Protein AF-X1JJL5-F1 (afdb_monomer_lite)

Organism: NCBI:txid412755

Radius of gyration: 17.72 Å; chains: 1; bounding box: 36×34×47 Å

Sequence (113 aa):
DYTTLDKRYFYCQQEVELNRRLCPDAYLGVVTITESRGNILIDGQGKVVEYAVKMRRLPQEAMMNVLLTNNQVSVEMITGVAQKLVEFHQKAETSADNSWFWLLQLNVPVGSA

Structure (mmCIF, N/CA/C/O backbone):
data_AF-X1JJL5-F1
#
_entry.id   AF-X1JJL5-F1
#
loop_
_atom_site.group_PDB
_atom_site.id
_atom_site.type_symbol
_atom_site.label_atom_id
_atom_site.label_alt_id
_atom_site.label_comp_id
_atom_site.label_asym_id
_atom_site.label_entity_id
_atom_site.label_seq_id
_atom_site.pdbx_PDB_ins_code
_atom_site.Cartn_x
_atom_site.Cartn_y
_atom_site.Cartn_z
_atom_site.occupancy
_atom_site.B_iso_or_equiv
_atom_site.auth_seq_id
_atom_site.auth_comp_id
_atom_site.auth_asym_id
_atom_site.auth_atom_id
_atom_site.pdbx_PDB_model_num
ATOM 1 N N . ASP A 1 1 ? 14.115 -2.924 1.548 1.00 62.84 1 ASP A N 1
ATOM 2 C CA . ASP A 1 1 ? 15.189 -2.509 0.619 1.00 62.84 1 ASP A CA 1
ATOM 3 C C . ASP A 1 1 ? 14.578 -2.348 -0.774 1.00 62.84 1 ASP A C 1
ATOM 5 O O . ASP A 1 1 ? 14.138 -3.336 -1.332 1.00 62.84 1 ASP A O 1
ATOM 9 N N . TYR A 1 2 ? 14.504 -1.127 -1.314 1.00 76.50 2 TYR A N 1
ATOM 10 C CA . TYR A 1 2 ? 13.811 -0.797 -2.581 1.00 76.50 2 TYR A CA 1
ATOM 11 C C . TYR A 1 2 ? 14.780 -0.527 -3.750 1.00 76.50 2 TYR A C 1
ATOM 13 O O . TYR A 1 2 ? 14.446 0.146 -4.728 1.00 76.50 2 TYR A O 1
ATOM 21 N N . THR A 1 3 ? 16.012 -1.022 -3.634 1.00 84.50 3 THR A N 1
ATOM 22 C CA . THR A 1 3 ? 17.134 -0.655 -4.513 1.00 84.50 3 THR A CA 1
ATOM 23 C C . THR A 1 3 ? 16.993 -1.117 -5.960 1.00 84.50 3 THR A C 1
ATOM 25 O O . THR A 1 3 ? 17.517 -0.455 -6.853 1.00 84.50 3 THR A O 1
ATOM 28 N N . THR A 1 4 ? 16.271 -2.207 -6.227 1.00 92.69 4 THR A N 1
ATOM 29 C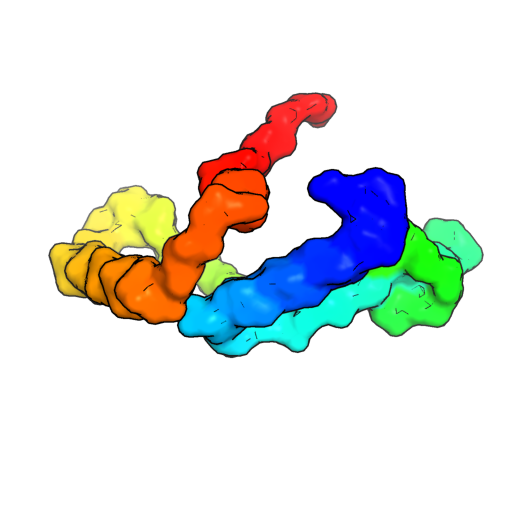 CA . THR A 1 4 ? 16.068 -2.721 -7.590 1.00 92.69 4 THR A CA 1
ATOM 30 C C . THR A 1 4 ? 14.610 -2.637 -8.011 1.00 92.69 4 THR A C 1
ATOM 32 O O . THR A 1 4 ? 13.705 -2.726 -7.184 1.00 92.69 4 THR A O 1
ATOM 35 N N . LEU A 1 5 ? 14.392 -2.500 -9.318 1.00 92.56 5 LEU A N 1
ATOM 36 C CA . LEU A 1 5 ? 13.059 -2.448 -9.914 1.00 92.56 5 LEU A CA 1
ATOM 37 C C . LEU A 1 5 ? 12.232 -3.704 -9.563 1.00 92.56 5 LEU A C 1
ATOM 39 O O . LEU A 1 5 ? 11.073 -3.583 -9.175 1.00 92.56 5 LEU A O 1
ATOM 43 N N . ASP A 1 6 ? 12.855 -4.886 -9.574 1.00 93.88 6 ASP A N 1
ATOM 44 C CA . ASP A 1 6 ? 12.206 -6.147 -9.184 1.00 93.88 6 ASP A CA 1
ATOM 45 C C . ASP A 1 6 ? 11.833 -6.187 -7.695 1.00 93.88 6 ASP A C 1
ATOM 47 O O . ASP A 1 6 ? 10.755 -6.659 -7.335 1.00 93.88 6 ASP A O 1
ATOM 51 N N . LYS A 1 7 ? 12.687 -5.652 -6.808 1.00 90.81 7 LYS A N 1
ATOM 52 C CA . LYS A 1 7 ? 12.350 -5.540 -5.381 1.00 90.81 7 LYS A CA 1
ATOM 53 C C . LYS A 1 7 ? 11.181 -4.587 -5.177 1.00 90.81 7 LYS A C 1
ATOM 55 O O . LYS A 1 7 ? 10.294 -4.889 -4.388 1.00 90.81 7 LYS A O 1
ATOM 60 N N . ARG A 1 8 ? 11.142 -3.457 -5.889 1.00 93.50 8 ARG A N 1
ATOM 61 C CA . ARG A 1 8 ? 10.012 -2.519 -5.802 1.00 93.50 8 ARG A CA 1
ATOM 62 C C . ARG A 1 8 ? 8.713 -3.151 -6.284 1.00 93.50 8 ARG A C 1
ATOM 64 O O . ARG A 1 8 ? 7.713 -3.027 -5.586 1.00 93.50 8 ARG A O 1
ATOM 71 N N . TYR A 1 9 ? 8.749 -3.914 -7.379 1.00 94.44 9 TYR A N 1
ATOM 72 C CA . TYR A 1 9 ? 7.603 -4.716 -7.811 1.00 94.44 9 TYR A CA 1
ATOM 73 C C . TYR A 1 9 ? 7.115 -5.656 -6.708 1.00 94.44 9 TYR A C 1
ATOM 75 O O . TYR A 1 9 ? 5.939 -5.617 -6.344 1.00 94.44 9 TYR A O 1
ATOM 83 N N . PHE A 1 10 ? 8.033 -6.442 -6.137 1.00 92.31 10 PHE A N 1
ATOM 84 C CA . PHE A 1 10 ? 7.731 -7.361 -5.046 1.00 92.31 10 PHE A CA 1
ATOM 85 C C . PHE A 1 10 ? 7.066 -6.635 -3.871 1.00 92.31 10 PHE A C 1
ATOM 87 O O . PHE A 1 10 ? 5.993 -7.036 -3.430 1.00 92.31 10 PHE A O 1
ATOM 94 N N . TYR A 1 11 ? 7.632 -5.524 -3.395 1.00 90.56 11 TYR A N 1
ATOM 95 C CA . TYR A 1 11 ? 7.039 -4.785 -2.278 1.00 90.56 11 TYR A CA 1
ATOM 96 C C . TYR A 1 11 ? 5.683 -4.151 -2.621 1.00 90.56 11 TYR A C 1
ATOM 98 O O . TYR A 1 11 ? 4.802 -4.162 -1.765 1.00 90.56 11 TYR A O 1
ATOM 106 N N . CYS A 1 12 ? 5.458 -3.681 -3.854 1.00 92.31 12 CYS A N 1
ATOM 107 C CA . CYS A 1 12 ? 4.130 -3.234 -4.285 1.00 92.31 12 CYS A CA 1
ATOM 108 C C . CYS A 1 12 ? 3.100 -4.375 -4.246 1.00 92.31 12 CYS A C 1
ATOM 110 O O . CYS A 1 12 ? 1.952 -4.158 -3.857 1.00 92.31 12 CYS A O 1
ATOM 112 N N . GLN A 1 13 ? 3.488 -5.597 -4.628 1.00 94.81 13 GLN A N 1
ATOM 113 C CA . GLN A 1 13 ? 2.603 -6.762 -4.529 1.00 94.81 13 GLN A CA 1
ATOM 114 C C . GLN A 1 13 ? 2.286 -7.096 -3.070 1.00 94.81 13 GLN A C 1
ATOM 116 O O . GLN A 1 13 ? 1.117 -7.283 -2.731 1.00 94.81 13 GLN A O 1
ATOM 121 N N . GLN A 1 14 ? 3.306 -7.097 -2.208 1.00 92.75 14 GLN A N 1
ATOM 122 C CA . GLN A 1 14 ? 3.138 -7.336 -0.776 1.00 92.75 14 GLN A CA 1
ATOM 123 C C . GLN A 1 14 ? 2.218 -6.291 -0.137 1.00 92.75 14 GLN A C 1
ATOM 125 O O . GLN A 1 14 ? 1.353 -6.642 0.660 1.00 92.75 14 GLN A O 1
ATOM 130 N N . GLU A 1 15 ? 2.350 -5.019 -0.517 1.00 91.56 15 GLU A N 1
ATOM 131 C CA . GLU A 1 15 ? 1.467 -3.953 -0.045 1.00 91.56 15 GLU A CA 1
ATOM 132 C C . GLU A 1 15 ? 0.006 -4.208 -0.439 1.00 91.56 15 GLU A C 1
ATOM 134 O O . GLU A 1 15 ? -0.884 -4.137 0.411 1.00 91.56 15 GLU A O 1
ATOM 139 N N . VAL A 1 16 ? -0.256 -4.548 -1.706 1.00 91.44 16 VAL A N 1
ATOM 140 C CA . VAL A 1 16 ? -1.612 -4.870 -2.176 1.00 91.44 16 VAL A CA 1
ATOM 141 C C . VAL A 1 16 ? -2.187 -6.056 -1.408 1.00 91.44 16 VAL A C 1
ATOM 143 O O . VAL A 1 16 ? -3.339 -6.004 -0.978 1.00 91.44 16 VAL A O 1
ATOM 146 N N . GLU A 1 17 ? -1.410 -7.123 -1.234 1.00 91.00 17 GLU A N 1
ATOM 147 C CA . GLU A 1 17 ? -1.867 -8.325 -0.542 1.00 91.00 17 GLU A CA 1
ATOM 148 C C . GLU A 1 17 ? -2.193 -8.045 0.929 1.00 91.00 17 GLU A C 1
ATOM 150 O O . GLU A 1 17 ? -3.251 -8.443 1.422 1.00 91.00 17 GLU A O 1
ATOM 155 N N . LEU A 1 18 ? -1.310 -7.326 1.624 1.00 87.31 18 LEU A N 1
ATOM 156 C CA . LEU A 1 18 ? -1.491 -6.979 3.028 1.00 87.31 18 LEU A CA 1
ATOM 157 C C . LEU A 1 18 ? -2.686 -6.050 3.221 1.00 87.31 18 LEU A C 1
ATOM 159 O O . LEU A 1 18 ? -3.560 -6.325 4.045 1.00 87.31 18 LEU A O 1
ATOM 163 N N . ASN A 1 19 ? -2.764 -4.977 2.439 1.00 88.81 19 ASN A N 1
ATOM 164 C CA . ASN A 1 19 ? -3.769 -3.946 2.658 1.00 88.81 19 ASN A CA 1
ATOM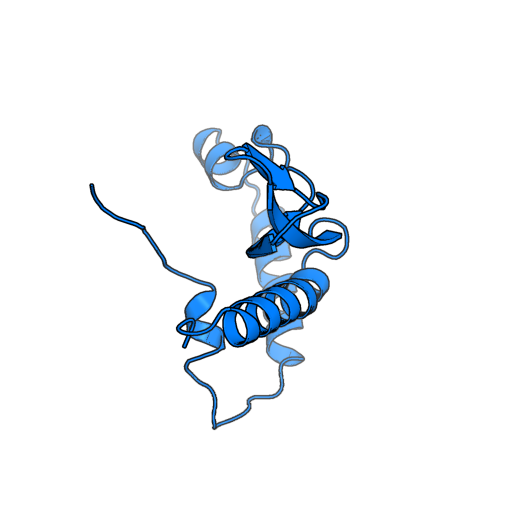 165 C C . ASN A 1 19 ? -5.171 -4.383 2.207 1.00 88.81 19 ASN A C 1
ATOM 167 O O . ASN A 1 19 ? -6.161 -3.927 2.781 1.00 88.81 19 ASN A O 1
ATOM 171 N N . ARG A 1 20 ? -5.293 -5.336 1.268 1.00 91.44 20 ARG A N 1
ATOM 172 C CA . ARG A 1 20 ? -6.585 -5.960 0.916 1.00 91.44 20 ARG A CA 1
ATOM 173 C C . ARG A 1 20 ? -7.253 -6.689 2.077 1.00 91.44 20 ARG A C 1
ATOM 175 O O . ARG A 1 20 ? -8.471 -6.830 2.069 1.00 91.44 20 ARG A O 1
ATOM 182 N N . ARG A 1 21 ? -6.490 -7.129 3.081 1.00 87.69 21 ARG A N 1
ATOM 183 C CA . ARG A 1 21 ? -7.040 -7.794 4.276 1.00 87.69 21 ARG A CA 1
ATOM 184 C C . ARG A 1 21 ? -7.905 -6.842 5.108 1.00 87.69 21 ARG A C 1
ATOM 186 O O . ARG A 1 21 ? -8.854 -7.290 5.743 1.00 87.69 21 ARG A O 1
ATOM 193 N N . LEU A 1 22 ? -7.582 -5.545 5.089 1.00 86.25 22 LEU A N 1
ATOM 194 C CA . LEU A 1 22 ? -8.324 -4.488 5.784 1.00 86.25 22 LEU A CA 1
ATOM 195 C C . LEU A 1 22 ? -9.278 -3.734 4.847 1.00 86.25 22 LEU A C 1
ATOM 197 O O . LEU A 1 22 ? -10.383 -3.381 5.249 1.00 86.25 22 LEU A O 1
ATOM 201 N N . CYS A 1 23 ? -8.861 -3.511 3.598 1.00 88.00 23 CYS A N 1
ATOM 202 C CA . CYS A 1 23 ? -9.558 -2.679 2.617 1.00 88.00 23 CYS A CA 1
ATOM 203 C C . CYS A 1 23 ? -9.617 -3.379 1.241 1.00 88.00 23 CYS A C 1
ATOM 205 O O . CYS A 1 23 ? -8.949 -2.934 0.298 1.00 88.00 23 CYS A O 1
ATOM 207 N N . PRO A 1 24 ? -10.395 -4.469 1.092 1.00 88.12 24 PRO A N 1
ATOM 208 C CA . PRO A 1 24 ? -10.373 -5.321 -0.104 1.00 88.12 24 PRO A CA 1
ATOM 209 C C . PRO A 1 24 ? -10.726 -4.572 -1.396 1.00 88.12 24 PRO A C 1
ATOM 211 O O . PRO A 1 24 ? -10.112 -4.814 -2.433 1.00 88.12 24 PRO A O 1
ATOM 214 N N . ASP A 1 25 ? -11.644 -3.606 -1.322 1.00 90.88 25 ASP A N 1
ATOM 215 C CA . ASP A 1 25 ? -12.142 -2.865 -2.490 1.00 90.88 25 ASP A CA 1
ATOM 216 C C . ASP A 1 25 ? -11.333 -1.604 -2.829 1.00 90.88 25 ASP A C 1
ATOM 218 O O . ASP A 1 25 ? -11.556 -0.972 -3.872 1.00 90.88 25 ASP A O 1
ATOM 222 N N . ALA A 1 26 ? -10.415 -1.210 -1.938 1.00 91.25 26 ALA A N 1
ATOM 223 C CA . ALA A 1 26 ? -9.585 -0.026 -2.119 1.00 91.25 26 ALA A CA 1
ATOM 224 C C . ALA A 1 26 ? -8.326 -0.342 -2.929 1.00 91.25 26 ALA A C 1
ATOM 226 O O . ALA A 1 26 ? -7.960 0.448 -3.790 1.00 91.25 26 ALA A O 1
ATOM 227 N N . TYR A 1 27 ? -7.687 -1.492 -2.713 1.00 91.56 27 TYR A N 1
ATOM 228 C CA . TYR A 1 27 ? -6.431 -1.858 -3.376 1.00 91.56 27 TYR A CA 1
ATOM 229 C C . TYR A 1 27 ? -6.701 -2.725 -4.614 1.00 91.56 27 TYR A C 1
ATOM 231 O O . TYR A 1 27 ? -7.077 -3.894 -4.523 1.00 91.56 27 TYR A O 1
ATOM 239 N N . LEU A 1 28 ? -6.504 -2.159 -5.806 1.00 93.62 28 LEU A N 1
ATOM 240 C CA . LEU A 1 28 ? -6.896 -2.763 -7.085 1.00 93.62 28 LEU A CA 1
ATOM 241 C C . LEU A 1 28 ? -5.783 -3.601 -7.727 1.00 93.62 28 LEU A C 1
ATOM 243 O O . LEU A 1 28 ? -6.087 -4.513 -8.493 1.00 93.62 28 LEU A O 1
ATOM 247 N N . GLY A 1 29 ? -4.518 -3.355 -7.388 1.00 94.12 29 GLY A N 1
ATOM 248 C CA . GLY A 1 29 ? -3.389 -4.139 -7.891 1.00 94.12 29 GLY A CA 1
ATOM 249 C C . GLY A 1 29 ? -2.113 -3.322 -8.018 1.00 94.12 29 GLY A C 1
ATOM 250 O O . GLY A 1 29 ? -2.020 -2.222 -7.482 1.00 94.12 29 GLY A O 1
ATOM 251 N N . VAL A 1 30 ? -1.148 -3.864 -8.755 1.00 95.75 30 VAL A N 1
ATOM 252 C CA . VAL A 1 30 ? 0.082 -3.167 -9.144 1.00 95.75 30 VAL A CA 1
ATOM 253 C C . VAL A 1 30 ? 0.002 -2.845 -10.632 1.00 95.75 30 VAL A C 1
ATOM 255 O O . VAL A 1 30 ? -0.446 -3.684 -11.413 1.00 95.75 30 VAL A O 1
ATOM 258 N N . VAL A 1 31 ? 0.420 -1.641 -11.006 1.00 95.94 31 VAL A N 1
ATOM 259 C CA . VAL A 1 31 ? 0.491 -1.154 -12.389 1.00 95.94 31 VAL A CA 1
ATOM 260 C C . VAL A 1 31 ? 1.923 -0.827 -12.764 1.00 95.94 31 VAL A C 1
ATOM 262 O O . VAL A 1 31 ? 2.754 -0.538 -11.896 1.00 95.94 31 VAL A O 1
ATOM 26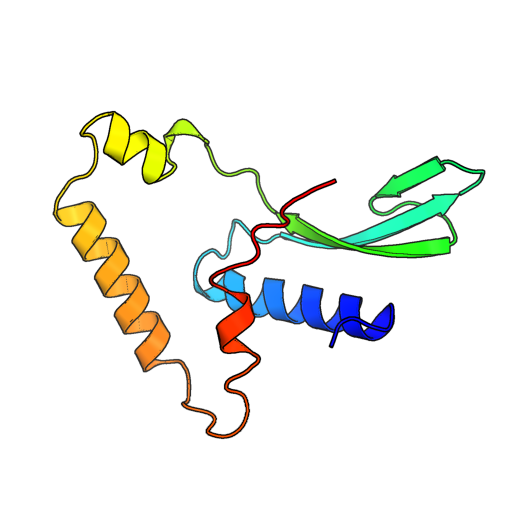5 N N . THR A 1 32 ? 2.212 -0.860 -14.059 1.00 96.81 32 THR A N 1
ATOM 266 C CA . THR A 1 32 ? 3.519 -0.445 -14.568 1.00 96.81 32 THR A CA 1
ATOM 267 C C . THR A 1 32 ? 3.525 1.047 -14.858 1.00 96.81 32 THR A C 1
ATOM 269 O O . THR A 1 32 ? 2.550 1.621 -15.340 1.00 96.81 32 THR A O 1
ATOM 272 N N . ILE A 1 33 ? 4.656 1.682 -14.589 1.00 95.56 33 ILE A N 1
ATOM 273 C CA . ILE A 1 33 ? 4.995 2.997 -15.114 1.00 95.56 33 ILE A CA 1
ATOM 274 C C . ILE A 1 33 ? 6.025 2.751 -16.208 1.00 95.56 33 ILE A C 1
ATOM 276 O O . ILE A 1 33 ? 7.108 2.211 -15.968 1.00 95.56 33 ILE A O 1
ATOM 280 N N . THR A 1 34 ? 5.662 3.115 -17.429 1.00 97.38 34 THR A N 1
ATOM 281 C CA . THR A 1 34 ? 6.461 2.876 -18.630 1.00 97.38 34 THR A CA 1
ATOM 282 C C . THR A 1 34 ? 6.912 4.183 -19.249 1.00 97.38 34 THR A C 1
ATOM 284 O O . THR A 1 34 ? 6.186 5.172 -19.227 1.00 97.38 34 THR A O 1
ATOM 287 N N . GLU A 1 35 ? 8.111 4.177 -19.817 1.00 97.25 35 GLU A N 1
ATOM 288 C CA . GLU A 1 35 ? 8.631 5.270 -20.624 1.00 97.25 35 GLU A CA 1
ATOM 289 C C . GLU A 1 35 ? 8.628 4.869 -22.102 1.00 97.25 35 GLU A C 1
ATOM 291 O O . GLU A 1 35 ? 9.134 3.807 -22.488 1.00 97.25 35 GLU A O 1
ATOM 296 N N . SER A 1 36 ? 8.059 5.732 -22.943 1.00 96.31 36 SER A N 1
ATOM 297 C CA . SER A 1 36 ? 8.020 5.548 -24.391 1.00 96.31 36 SER A CA 1
ATOM 298 C C . SER A 1 36 ? 8.099 6.886 -25.111 1.00 96.31 36 SER A C 1
ATOM 300 O O . SER A 1 36 ? 7.242 7.756 -24.947 1.00 96.31 36 SER A O 1
ATOM 302 N N . ARG A 1 37 ? 9.151 7.062 -25.923 1.00 94.06 37 ARG A N 1
ATOM 303 C CA . ARG A 1 37 ? 9.413 8.295 -26.692 1.00 94.06 37 ARG A CA 1
ATOM 304 C C . ARG A 1 37 ? 9.391 9.564 -25.819 1.00 94.06 37 ARG A C 1
ATOM 306 O O . ARG A 1 37 ? 8.839 10.579 -26.229 1.00 94.06 37 ARG A O 1
ATOM 313 N N . GLY A 1 38 ? 9.948 9.481 -24.609 1.00 93.19 38 GLY A N 1
ATOM 314 C CA . GLY A 1 38 ? 9.986 10.586 -23.642 1.00 93.19 38 GLY A CA 1
ATOM 315 C C . GLY A 1 38 ? 8.675 10.842 -22.889 1.00 93.19 38 GLY A C 1
ATOM 316 O O . GLY A 1 38 ? 8.610 11.783 -22.107 1.00 93.19 38 GLY A O 1
ATOM 317 N N . ASN A 1 39 ? 7.638 10.024 -23.099 1.00 95.31 39 ASN A N 1
ATOM 318 C CA . ASN A 1 39 ? 6.384 10.104 -22.350 1.00 95.31 39 ASN A CA 1
ATOM 319 C C . ASN A 1 39 ? 6.338 9.032 -21.262 1.00 95.31 39 ASN A C 1
ATOM 321 O O . ASN A 1 39 ? 6.722 7.887 -21.511 1.00 95.31 39 ASN A O 1
ATOM 325 N N . ILE A 1 40 ? 5.800 9.395 -20.096 1.00 95.56 40 ILE A N 1
ATOM 326 C CA . ILE A 1 40 ? 5.497 8.463 -19.009 1.00 95.56 40 ILE A CA 1
ATOM 327 C C . ILE A 1 40 ? 4.036 8.028 -19.109 1.00 95.56 40 ILE A C 1
ATOM 329 O O . ILE A 1 40 ? 3.133 8.861 -19.181 1.00 95.56 40 ILE A O 1
ATOM 333 N N . LEU A 1 41 ? 3.807 6.718 -19.117 1.00 94.44 41 LEU A N 1
ATOM 334 C CA . LEU A 1 41 ? 2.496 6.099 -19.293 1.00 94.44 41 LEU A CA 1
ATOM 335 C C . LEU A 1 41 ? 2.253 5.055 -18.202 1.00 94.44 41 LEU A C 1
ATOM 337 O O . LEU A 1 41 ? 3.143 4.264 -17.887 1.00 94.44 41 LEU A O 1
ATOM 341 N N . ILE A 1 42 ? 1.031 5.012 -17.675 1.00 94.75 42 ILE A N 1
ATOM 342 C CA . ILE A 1 42 ? 0.579 3.963 -16.750 1.00 94.75 42 ILE A CA 1
ATOM 343 C C . ILE A 1 42 ? 0.020 2.802 -17.569 1.00 94.75 42 ILE A C 1
ATOM 345 O O . ILE A 1 42 ? -0.801 3.035 -18.455 1.00 94.75 42 ILE A O 1
ATOM 349 N N . ASP A 1 43 ? 0.468 1.578 -17.284 1.00 94.56 43 ASP A N 1
ATOM 350 C CA . ASP A 1 43 ? 0.129 0.360 -18.039 1.00 94.56 43 ASP A CA 1
ATOM 351 C C . ASP A 1 43 ? 0.345 0.519 -19.559 1.00 94.56 43 ASP A C 1
ATOM 353 O O . ASP A 1 43 ? -0.366 -0.047 -20.393 1.00 94.56 43 ASP A O 1
ATOM 357 N N . GLY A 1 44 ? 1.323 1.350 -19.925 1.00 92.06 44 GLY A N 1
ATOM 358 C CA . GLY A 1 44 ? 1.635 1.694 -21.304 1.00 92.06 44 GLY A CA 1
ATOM 359 C C . GLY A 1 44 ? 2.545 0.680 -21.991 1.00 92.06 44 GLY A C 1
ATOM 360 O O . GLY A 1 44 ? 3.099 -0.235 -21.387 1.00 92.06 44 GLY A O 1
ATOM 361 N N . GLN A 1 45 ? 2.722 0.872 -23.295 1.00 92.06 45 GLN A N 1
ATOM 362 C CA . GLN A 1 45 ? 3.732 0.158 -24.072 1.00 92.06 45 GLN A CA 1
ATOM 363 C C . GLN A 1 45 ? 5.058 0.914 -23.975 1.00 92.06 45 GLN A C 1
ATOM 365 O O . GLN A 1 45 ? 5.098 2.113 -24.251 1.00 92.06 45 GLN A O 1
ATOM 370 N N . GLY A 1 46 ? 6.148 0.233 -23.630 1.00 94.25 46 GLY A N 1
ATOM 371 C CA . GLY A 1 46 ? 7.463 0.858 -23.499 1.00 94.25 46 GLY A CA 1
ATOM 372 C C . GLY A 1 46 ? 8.350 0.152 -22.484 1.00 94.25 46 GLY A C 1
ATOM 373 O O . GLY A 1 46 ? 8.049 -0.954 -22.033 1.00 94.25 46 GLY A O 1
ATOM 374 N N . LYS A 1 47 ? 9.456 0.799 -22.114 1.00 97.25 47 LYS A N 1
ATOM 375 C CA . LYS A 1 47 ? 10.341 0.286 -21.067 1.00 97.25 47 LYS A CA 1
ATOM 376 C C . LYS A 1 47 ? 9.679 0.518 -19.713 1.00 97.25 47 LYS A C 1
ATOM 378 O O . LYS A 1 47 ? 9.357 1.658 -19.393 1.00 97.25 47 LYS A O 1
ATOM 383 N N . VAL A 1 48 ? 9.513 -0.527 -18.905 1.00 97.44 48 VAL A N 1
ATOM 384 C CA . VAL A 1 48 ? 9.100 -0.361 -17.504 1.00 97.44 48 VAL A CA 1
ATOM 385 C C . VAL A 1 48 ? 10.216 0.356 -16.755 1.00 97.44 48 VAL A C 1
ATOM 387 O O . VAL A 1 48 ? 11.361 -0.101 -16.741 1.00 97.44 48 VAL A O 1
ATOM 390 N N . VAL A 1 49 ? 9.881 1.497 -16.167 1.00 96.81 49 VAL A N 1
ATOM 391 C CA . VAL A 1 49 ? 10.804 2.314 -15.374 1.00 96.81 49 VAL A CA 1
ATOM 392 C C . VAL A 1 49 ? 10.457 2.280 -13.890 1.00 96.81 49 VAL A C 1
ATOM 394 O O . VAL A 1 49 ? 11.349 2.475 -13.068 1.00 96.81 49 VAL A O 1
ATOM 397 N N . GLU A 1 50 ? 9.200 1.986 -13.543 1.00 95.38 50 GLU A N 1
ATOM 398 C CA . GLU A 1 50 ? 8.742 1.872 -12.157 1.00 95.38 50 GLU A CA 1
ATOM 399 C C . GLU A 1 50 ? 7.450 1.038 -12.041 1.00 95.38 50 GLU A C 1
ATOM 401 O O . GLU A 1 50 ? 6.786 0.758 -13.042 1.00 95.38 50 GLU A O 1
ATOM 406 N N . TYR A 1 51 ? 7.082 0.661 -10.816 1.00 94.00 51 TYR A N 1
ATOM 407 C CA . TYR A 1 51 ? 5.789 0.079 -10.462 1.00 94.00 51 TYR A CA 1
ATOM 408 C C . TYR A 1 51 ? 5.051 0.946 -9.442 1.00 94.00 51 TYR A C 1
ATOM 410 O O . TYR A 1 51 ? 5.663 1.605 -8.605 1.00 94.00 51 TYR A O 1
ATOM 418 N N . ALA A 1 52 ? 3.721 0.926 -9.484 1.00 93.56 52 ALA A N 1
ATOM 419 C CA . ALA A 1 52 ? 2.896 1.634 -8.512 1.00 93.56 52 ALA A CA 1
ATOM 420 C C . ALA A 1 52 ? 1.699 0.796 -8.069 1.00 93.56 52 ALA A C 1
ATOM 422 O O . ALA A 1 52 ? 1.176 -0.026 -8.820 1.00 93.56 52 ALA A O 1
ATOM 423 N N . VAL A 1 53 ? 1.227 1.040 -6.850 1.00 94.81 53 VAL A N 1
ATOM 424 C CA . VAL A 1 53 ? -0.023 0.465 -6.354 1.00 94.81 53 VAL A CA 1
ATOM 425 C C . VAL A 1 53 ? -1.200 1.257 -6.919 1.00 94.81 53 VAL A C 1
ATOM 427 O O . VAL A 1 53 ? -1.303 2.472 -6.761 1.00 94.81 53 VAL A O 1
ATOM 430 N N . LYS A 1 54 ? -2.120 0.556 -7.577 1.00 94.31 54 LYS A N 1
ATOM 431 C CA . LYS A 1 54 ? -3.383 1.109 -8.058 1.00 94.31 54 LYS A CA 1
ATOM 432 C C . LYS A 1 54 ? -4.435 0.956 -6.977 1.00 94.31 54 LYS A C 1
ATOM 434 O O . LYS A 1 54 ? -4.732 -0.159 -6.549 1.00 94.31 54 LYS A O 1
ATOM 439 N N . MET A 1 55 ? -5.054 2.067 -6.599 1.00 94.75 55 MET A N 1
ATOM 440 C CA . MET A 1 55 ? -6.112 2.086 -5.597 1.00 94.75 55 MET A CA 1
ATOM 441 C C . MET A 1 55 ? -7.325 2.904 -6.040 1.00 94.75 55 MET A C 1
ATOM 443 O O . MET A 1 55 ? -7.224 3.813 -6.865 1.00 94.75 55 MET A O 1
ATOM 447 N N . ARG A 1 56 ? -8.490 2.581 -5.477 1.00 92.00 56 ARG A N 1
ATOM 448 C CA . ARG A 1 56 ? -9.686 3.412 -5.566 1.00 92.00 56 ARG A CA 1
ATOM 449 C C . ARG A 1 56 ? -9.456 4.667 -4.733 1.00 92.00 56 ARG A C 1
ATOM 451 O O . ARG A 1 56 ? -9.035 4.586 -3.581 1.00 92.00 56 ARG A O 1
ATOM 458 N N . ARG A 1 57 ? -9.769 5.829 -5.307 1.00 90.00 57 ARG A N 1
ATOM 459 C CA . ARG A 1 57 ? -9.745 7.088 -4.562 1.00 90.00 57 ARG A CA 1
ATOM 460 C C . ARG A 1 57 ? -10.754 7.005 -3.417 1.00 90.00 57 ARG A C 1
ATOM 462 O O . ARG A 1 57 ? -11.938 6.783 -3.661 1.00 90.00 57 ARG A O 1
ATOM 469 N N . LEU A 1 58 ? -10.272 7.175 -2.190 1.00 87.75 58 LEU A N 1
ATOM 470 C CA . LEU A 1 58 ? -11.131 7.255 -1.016 1.00 87.75 58 LEU A CA 1
ATOM 471 C C . LEU A 1 58 ? -11.784 8.647 -0.956 1.00 87.75 58 LEU A C 1
ATOM 473 O O . LEU A 1 58 ? -11.125 9.634 -1.302 1.00 87.75 58 LEU A O 1
ATOM 477 N N . PRO A 1 59 ? -13.066 8.739 -0.562 1.00 90.50 59 PRO A N 1
ATOM 478 C CA . PRO A 1 59 ? -13.750 10.018 -0.431 1.00 90.50 59 PRO A CA 1
ATOM 479 C C . PRO A 1 59 ? -13.077 10.853 0.659 1.00 90.50 59 PRO A C 1
ATOM 481 O O . PRO A 1 59 ? -12.894 10.393 1.787 1.00 90.50 59 PRO A O 1
ATOM 484 N N . GLN A 1 60 ? -12.687 12.077 0.306 1.00 90.94 60 GLN A N 1
ATOM 485 C CA . GLN A 1 60 ? -11.913 12.951 1.185 1.00 90.94 60 GLN A CA 1
ATOM 486 C C . GLN A 1 60 ? -12.724 13.349 2.422 1.00 90.94 60 GLN A C 1
ATOM 488 O O . GLN A 1 60 ? -12.192 13.431 3.524 1.00 90.94 60 GLN A O 1
ATOM 493 N N . GLU A 1 61 ? -14.030 13.523 2.249 1.00 93.12 61 GLU A N 1
ATOM 494 C CA . GLU A 1 61 ? -14.985 13.902 3.286 1.00 93.12 61 GLU A CA 1
ATOM 495 C C . GLU A 1 61 ? -15.147 12.813 4.354 1.00 93.12 61 GLU A C 1
ATOM 497 O O . GLU A 1 61 ? -15.526 13.109 5.483 1.00 93.12 61 GLU A O 1
ATOM 502 N N . ALA A 1 62 ? -14.832 11.558 4.017 1.00 89.75 62 ALA A N 1
ATOM 503 C CA . ALA A 1 62 ? -14.885 10.431 4.944 1.00 89.75 62 ALA A CA 1
ATOM 504 C C . ALA A 1 62 ? -13.547 10.171 5.658 1.00 89.75 62 ALA A C 1
ATOM 506 O O . ALA A 1 62 ? -13.443 9.220 6.435 1.00 89.75 62 ALA A O 1
ATOM 507 N N . MET A 1 63 ? -12.503 10.964 5.394 1.00 91.94 63 MET A N 1
ATOM 508 C CA . MET A 1 63 ? -11.220 10.791 6.071 1.00 91.94 63 MET A CA 1
ATOM 509 C C . MET A 1 63 ? -11.325 11.187 7.548 1.00 91.94 63 MET A C 1
ATOM 511 O O . MET A 1 63 ? -11.892 12.223 7.892 1.00 91.94 63 MET A O 1
ATOM 515 N N . MET A 1 64 ? -10.713 10.393 8.431 1.00 91.50 64 MET A N 1
ATOM 516 C CA . MET A 1 64 ? -10.812 10.584 9.884 1.00 91.50 64 MET A CA 1
ATOM 517 C C . MET A 1 64 ? -10.353 11.977 10.340 1.00 91.50 64 MET A C 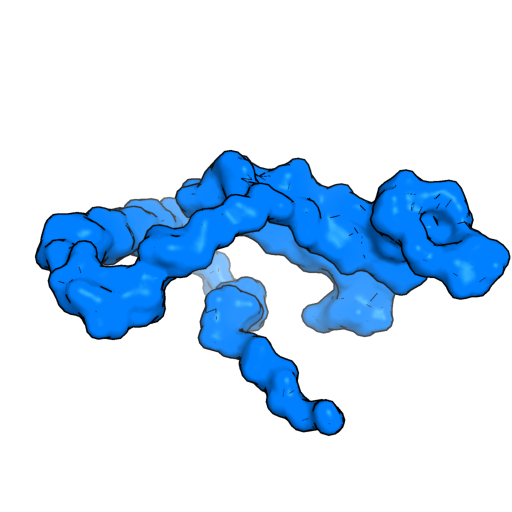1
ATOM 519 O O . MET A 1 64 ? -10.967 12.560 11.224 1.00 91.50 64 MET A O 1
ATOM 523 N N . ASN A 1 65 ? -9.320 12.560 9.724 1.00 93.00 65 ASN A N 1
ATOM 524 C CA . ASN A 1 65 ? -8.878 13.923 10.043 1.00 93.00 65 ASN A CA 1
ATOM 525 C C . ASN A 1 65 ? -9.943 14.985 9.707 1.00 93.00 65 ASN A C 1
ATOM 527 O O . ASN A 1 65 ? -10.100 15.951 10.456 1.00 93.00 65 ASN A O 1
ATOM 531 N N . VAL A 1 66 ? -10.688 14.801 8.612 1.00 94.19 66 VAL A N 1
ATOM 532 C CA . VAL A 1 66 ? -11.799 15.683 8.223 1.00 94.19 66 VAL A CA 1
ATOM 533 C C . VAL A 1 66 ? -12.958 15.526 9.203 1.00 94.19 66 VAL A C 1
ATOM 535 O O . VAL A 1 66 ? -13.436 16.519 9.747 1.00 94.19 66 VAL A O 1
ATOM 538 N N . LEU A 1 67 ? -13.344 14.284 9.510 1.00 95.94 67 LEU A N 1
ATOM 539 C CA . LEU A 1 67 ? -14.401 14.000 10.484 1.00 95.94 67 LEU A CA 1
ATOM 540 C C . LEU A 1 67 ? -14.065 14.557 11.875 1.00 95.94 67 LEU A C 1
ATOM 542 O O . LEU A 1 67 ? -14.934 15.137 12.521 1.00 95.94 67 LEU A O 1
ATOM 546 N N . LEU A 1 68 ? -12.812 14.425 12.329 1.00 94.88 68 LEU A N 1
ATOM 547 C CA . LEU A 1 68 ? -12.349 14.963 13.614 1.00 94.88 68 LEU A CA 1
ATOM 548 C C . LEU A 1 68 ? -12.465 16.486 13.655 1.00 94.88 68 LEU A C 1
ATOM 550 O O . LEU A 1 68 ? -13.009 17.033 14.610 1.00 94.88 68 LEU A O 1
ATOM 554 N N . THR A 1 69 ? -12.004 17.162 12.600 1.00 96.31 69 THR A N 1
ATOM 555 C CA . THR A 1 69 ? -12.069 18.630 12.495 1.00 96.31 69 THR A CA 1
ATOM 556 C C . THR A 1 69 ? -13.515 19.129 12.546 1.00 96.31 69 THR A C 1
ATOM 558 O O . THR A 1 69 ? -13.796 20.176 13.126 1.00 96.31 69 THR A O 1
ATOM 561 N N . ASN A 1 70 ? -14.446 18.346 12.000 1.00 96.19 70 ASN A N 1
ATOM 562 C CA . ASN A 1 70 ? -15.867 18.674 11.953 1.00 96.19 70 ASN A CA 1
ATOM 563 C C . ASN A 1 70 ? -16.669 18.171 13.169 1.00 96.19 70 ASN A C 1
ATOM 565 O O . ASN A 1 70 ? -17.889 18.320 13.178 1.00 96.19 70 ASN A O 1
ATOM 569 N N . ASN A 1 71 ? -16.031 17.578 14.187 1.00 95.88 71 ASN A N 1
ATOM 570 C CA . ASN A 1 71 ? -16.703 16.926 15.326 1.00 95.88 71 ASN A CA 1
ATOM 571 C C . ASN A 1 71 ? -17.721 15.838 14.910 1.00 95.88 71 ASN A C 1
ATOM 573 O O . ASN A 1 71 ? -18.752 15.652 15.551 1.00 95.88 71 ASN A O 1
ATOM 577 N N . GLN A 1 72 ? -17.437 15.117 13.824 1.00 97.31 72 GLN A N 1
ATOM 578 C CA . GLN A 1 72 ? -18.297 14.067 13.258 1.00 97.31 72 GLN A CA 1
ATOM 579 C C . GLN A 1 72 ? -17.854 12.646 13.635 1.00 97.31 72 GLN A C 1
ATOM 581 O O . GLN A 1 72 ? -18.427 11.672 13.151 1.00 97.31 72 GLN A O 1
ATOM 586 N N . VAL A 1 73 ? -16.832 12.509 14.482 1.00 96.19 73 VAL A N 1
ATOM 587 C CA . VAL A 1 73 ? -16.356 11.206 14.959 1.00 96.19 73 VAL A CA 1
ATOM 588 C C . VAL A 1 73 ? -17.136 10.790 16.194 1.00 96.19 73 VAL A C 1
ATOM 590 O O . VAL A 1 73 ? -17.093 11.469 17.218 1.00 96.19 73 VAL A O 1
ATOM 593 N N . SER A 1 74 ? -17.824 9.654 16.102 1.00 95.75 74 SER A N 1
ATOM 594 C CA . SER A 1 74 ? -18.538 9.065 17.231 1.00 95.75 74 SER A CA 1
ATOM 595 C C . SER A 1 74 ? -17.682 8.035 17.976 1.00 95.75 74 SER A C 1
ATOM 597 O O . SER A 1 74 ? -16.684 7.524 17.455 1.00 95.75 74 SER A O 1
ATOM 599 N N . VAL A 1 75 ? -18.089 7.694 19.201 1.00 95.56 75 VAL A N 1
ATOM 600 C CA . VAL A 1 75 ? -17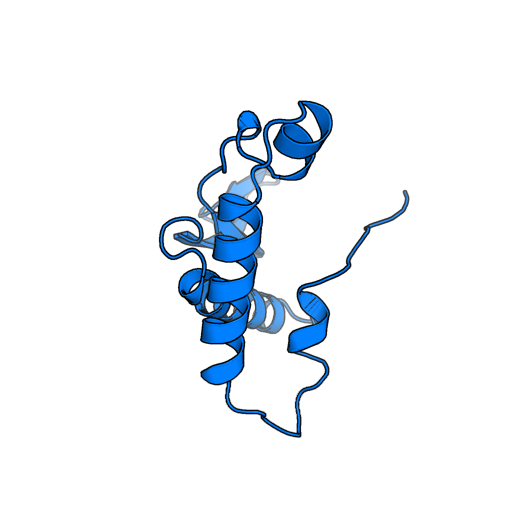.430 6.644 19.994 1.00 95.56 75 VAL A CA 1
ATOM 601 C C . VAL A 1 75 ? -17.514 5.299 19.272 1.00 95.56 75 VAL A C 1
ATOM 603 O O . VAL A 1 75 ? -16.530 4.567 19.221 1.00 95.56 75 VAL A O 1
ATOM 606 N N . GLU A 1 76 ? -18.645 5.007 18.633 1.00 96.75 76 GLU A N 1
ATOM 607 C CA . GLU A 1 76 ? -18.883 3.771 17.886 1.00 96.75 76 GLU A CA 1
ATOM 608 C C . GLU A 1 76 ? -17.924 3.632 16.698 1.00 96.75 76 GLU A C 1
ATOM 610 O O . GLU A 1 76 ? -17.426 2.536 16.441 1.00 96.75 76 GLU A O 1
ATOM 615 N N . MET A 1 77 ? -17.605 4.735 16.005 1.00 95.00 77 MET A N 1
ATOM 616 C CA . MET A 1 77 ? -16.607 4.728 14.927 1.00 95.00 77 MET A CA 1
ATOM 617 C C . MET A 1 77 ? -15.223 4.344 15.458 1.00 95.00 77 MET A C 1
ATOM 619 O O . MET A 1 77 ? -14.552 3.489 14.879 1.00 95.00 77 MET A O 1
ATOM 623 N N . ILE A 1 78 ? -14.809 4.935 16.582 1.00 95.12 78 ILE A N 1
ATOM 624 C CA . ILE A 1 78 ? -13.526 4.622 17.224 1.00 95.12 78 ILE A CA 1
ATOM 625 C C . ILE A 1 78 ? -13.494 3.170 17.706 1.00 95.12 78 ILE A C 1
ATOM 627 O O . ILE A 1 78 ? -12.512 2.465 17.469 1.00 95.12 78 ILE A O 1
ATOM 631 N N . THR A 1 79 ? -14.573 2.692 18.329 1.00 96.12 79 THR A N 1
ATOM 632 C CA . THR A 1 79 ? -14.698 1.291 18.744 1.00 96.12 79 THR A CA 1
ATOM 633 C C . THR A 1 79 ? -14.605 0.344 17.549 1.00 96.12 79 THR A C 1
ATOM 635 O O . THR A 1 79 ? -13.886 -0.650 17.629 1.00 96.12 79 THR A O 1
ATOM 638 N N . GLY A 1 80 ? -15.253 0.662 16.425 1.00 94.44 80 GLY A N 1
ATOM 639 C CA . GLY A 1 80 ? -15.182 -0.141 15.203 1.00 94.44 80 GLY A CA 1
ATOM 640 C C . GLY A 1 80 ? -13.764 -0.234 14.633 1.00 94.44 80 GLY A C 1
ATOM 641 O O . GLY A 1 80 ? -13.311 -1.324 14.278 1.00 94.44 80 GLY A O 1
ATOM 642 N N . VAL A 1 81 ? -13.024 0.881 14.611 1.00 92.00 81 VAL A N 1
ATOM 643 C CA . VAL A 1 81 ? -11.605 0.888 14.210 1.00 92.00 81 VAL A CA 1
ATOM 644 C C . VAL A 1 81 ? -10.772 0.021 15.155 1.00 92.00 8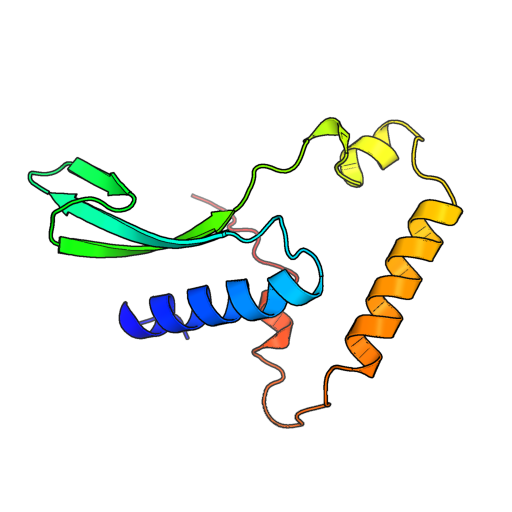1 VAL A C 1
ATOM 646 O O . VAL A 1 81 ? -10.023 -0.840 14.694 1.00 92.00 81 VAL A O 1
ATOM 649 N N . ALA A 1 82 ? -10.927 0.195 16.471 1.00 93.31 82 ALA A N 1
ATOM 650 C CA . ALA A 1 82 ? -10.190 -0.580 17.465 1.00 93.31 82 ALA A CA 1
ATOM 651 C C . ALA A 1 82 ? -10.458 -2.089 17.337 1.00 93.31 82 ALA A C 1
ATOM 653 O O . ALA A 1 82 ? -9.519 -2.881 17.350 1.00 93.31 82 ALA A O 1
ATOM 654 N N . GLN A 1 83 ? -11.718 -2.493 17.144 1.00 92.56 83 GLN A N 1
ATOM 655 C CA . GLN A 1 83 ? -12.090 -3.894 16.926 1.00 92.56 83 GLN A CA 1
ATOM 656 C C . GLN A 1 83 ? -11.433 -4.467 15.670 1.00 92.56 83 GLN A C 1
ATOM 658 O O . GLN A 1 83 ? -10.862 -5.555 15.728 1.00 92.56 83 GLN A O 1
ATOM 663 N N . LYS A 1 84 ? -11.439 -3.727 14.554 1.00 88.44 84 LYS A N 1
ATOM 664 C CA . LYS A 1 84 ? -10.778 -4.173 13.320 1.00 88.44 84 LYS A CA 1
ATOM 665 C C . LYS A 1 84 ? -9.273 -4.345 13.491 1.00 88.44 84 LYS A C 1
ATOM 667 O O . LYS A 1 84 ? -8.725 -5.328 12.998 1.00 88.44 84 LYS A O 1
ATOM 672 N N . LEU A 1 85 ? -8.618 -3.444 14.221 1.00 87.81 85 LEU A N 1
ATOM 673 C CA . LEU A 1 85 ? -7.195 -3.572 14.541 1.00 87.81 85 LEU A CA 1
ATOM 674 C C . LEU A 1 85 ? -6.919 -4.799 15.418 1.00 87.81 85 LEU A C 1
ATOM 676 O O . LEU A 1 85 ? -5.999 -5.558 15.124 1.00 87.81 85 LEU A O 1
ATOM 680 N N . VAL A 1 86 ? -7.731 -5.036 16.452 1.00 89.88 86 VAL A N 1
ATOM 681 C CA . VAL A 1 86 ? -7.603 -6.222 17.316 1.00 89.88 86 VAL A CA 1
ATOM 682 C C . VAL A 1 86 ? -7.764 -7.511 16.507 1.00 89.88 86 VAL A C 1
ATOM 684 O O . VAL A 1 86 ? -6.902 -8.383 16.579 1.00 89.88 86 VAL A O 1
ATOM 687 N N . GLU A 1 87 ? -8.818 -7.619 15.695 1.00 86.25 87 GLU A N 1
ATOM 688 C CA . GLU A 1 87 ? -9.058 -8.782 14.828 1.00 86.25 87 GLU A CA 1
ATOM 689 C C . GLU A 1 87 ? -7.900 -9.027 13.853 1.00 86.25 87 GLU A C 1
ATOM 691 O O . GLU A 1 87 ? -7.535 -10.176 13.592 1.00 86.25 87 GLU A O 1
ATOM 696 N N . PHE A 1 88 ? -7.331 -7.955 13.300 1.00 83.25 88 PHE A N 1
ATOM 697 C CA . PHE A 1 88 ? -6.211 -8.035 12.371 1.00 83.25 88 PHE A CA 1
ATOM 698 C C . PHE A 1 88 ? -4.936 -8.524 13.063 1.00 83.25 88 PHE A C 1
ATOM 700 O O . PHE A 1 88 ? -4.310 -9.475 12.595 1.00 83.25 88 PHE A O 1
ATOM 707 N N . HIS A 1 89 ? -4.582 -7.937 14.208 1.00 81.62 89 HIS A N 1
ATOM 708 C CA . HIS A 1 89 ? -3.374 -8.303 14.948 1.00 81.62 89 HIS A CA 1
ATOM 709 C C . HIS A 1 89 ? -3.449 -9.690 15.592 1.00 81.62 89 HIS A C 1
ATOM 711 O O . HIS A 1 89 ? -2.423 -10.347 15.707 1.00 81.62 89 HIS A O 1
ATOM 717 N N . GLN A 1 90 ? -4.636 -10.177 15.962 1.00 82.75 90 GLN A N 1
ATOM 718 C CA . GLN A 1 90 ? -4.806 -11.546 16.470 1.00 82.75 90 GLN A CA 1
ATOM 719 C C . GLN A 1 90 ? -4.536 -12.621 15.410 1.00 82.75 90 GLN A C 1
ATOM 721 O O . GLN A 1 90 ? -4.128 -13.729 15.747 1.00 82.75 90 GLN A O 1
ATOM 726 N N . LYS A 1 91 ? -4.799 -12.312 14.136 1.00 73.94 91 LYS A N 1
ATOM 727 C CA . LYS A 1 91 ? -4.618 -13.237 13.005 1.00 73.94 91 LYS A CA 1
ATOM 728 C C . LYS A 1 91 ? -3.243 -13.124 12.355 1.00 73.94 91 LYS A C 1
ATOM 730 O O . LYS A 1 91 ? -2.872 -13.993 11.571 1.00 73.94 91 LYS A O 1
ATOM 735 N N . ALA A 1 92 ? -2.511 -12.050 12.633 1.00 67.50 92 ALA A N 1
ATOM 736 C CA . ALA A 1 92 ? -1.144 -11.895 12.179 1.00 67.50 92 ALA A CA 1
ATOM 737 C C . ALA A 1 92 ? -0.241 -12.777 13.053 1.00 67.50 92 ALA A C 1
ATOM 739 O O . ALA A 1 92 ? -0.012 -12.470 14.220 1.00 67.50 92 ALA A O 1
ATOM 740 N N . GLU A 1 93 ? 0.258 -13.885 12.504 1.00 54.50 93 GLU A N 1
ATOM 741 C CA . GLU A 1 93 ? 1.301 -14.672 13.164 1.00 54.50 93 GLU A CA 1
ATOM 742 C C . GLU A 1 93 ? 2.494 -13.766 13.497 1.00 54.50 93 GLU A C 1
ATOM 744 O O . GLU A 1 93 ? 3.019 -13.050 12.638 1.00 54.50 93 GLU A O 1
ATOM 749 N N . THR A 1 94 ? 2.932 -13.788 14.755 1.00 52.66 94 THR A N 1
ATOM 750 C CA . THR A 1 94 ? 4.119 -13.069 15.217 1.00 52.66 94 THR A CA 1
ATOM 751 C C . THR A 1 94 ? 5.362 -13.741 14.635 1.00 52.66 94 THR A C 1
ATOM 753 O O . THR A 1 94 ? 6.013 -14.560 15.280 1.00 52.66 94 THR A O 1
ATOM 756 N N . SER A 1 95 ? 5.715 -13.425 13.388 1.00 45.78 95 SER A N 1
ATOM 757 C CA . SER A 1 95 ? 7.008 -13.829 12.840 1.00 45.78 95 SER A CA 1
ATOM 758 C C . SER A 1 95 ? 8.095 -13.031 13.565 1.00 45.78 95 SER A C 1
ATOM 760 O O . SER A 1 95 ? 8.233 -11.824 13.346 1.00 45.78 95 SER A O 1
ATOM 762 N N . ALA A 1 96 ? 8.863 -13.696 14.428 1.00 45.34 96 ALA A N 1
ATOM 763 C CA . ALA A 1 96 ? 9.933 -13.101 15.233 1.00 45.34 96 ALA A CA 1
ATOM 764 C C . ALA A 1 96 ? 11.113 -12.531 14.414 1.00 45.34 96 ALA A C 1
ATOM 766 O O . ALA A 1 96 ? 12.059 -12.019 15.001 1.00 45.34 96 ALA A O 1
ATOM 767 N N . ASP A 1 97 ? 11.061 -12.587 13.080 1.00 45.50 97 ASP A N 1
ATOM 768 C CA . ASP A 1 97 ? 12.208 -12.307 12.212 1.00 45.50 97 ASP A CA 1
ATOM 769 C C . ASP A 1 97 ? 11.968 -11.223 11.151 1.00 45.50 97 ASP A C 1
ATOM 771 O O . ASP A 1 97 ? 12.669 -11.184 10.156 1.00 45.50 97 ASP A O 1
ATOM 775 N N . ASN A 1 98 ? 10.974 -10.337 11.299 1.00 45.12 98 ASN A N 1
ATOM 776 C CA . ASN A 1 98 ? 10.749 -9.272 10.304 1.00 45.12 98 ASN A CA 1
ATOM 777 C C . ASN A 1 98 ? 10.113 -8.001 10.893 1.00 45.12 98 ASN A C 1
ATOM 779 O O . ASN A 1 98 ? 9.161 -7.440 10.347 1.00 45.12 98 ASN A O 1
ATOM 783 N N . SER A 1 99 ? 10.676 -7.490 11.991 1.00 41.50 99 SER A N 1
ATOM 784 C CA . SER A 1 99 ? 10.298 -6.193 12.589 1.00 41.50 99 SER A CA 1
ATOM 785 C C . SER A 1 99 ? 10.361 -5.006 11.607 1.00 41.50 99 SER A C 1
ATOM 787 O O . SER A 1 99 ? 9.701 -3.993 11.820 1.00 41.50 99 SER A O 1
ATOM 789 N N . TRP A 1 100 ? 11.076 -5.148 10.487 1.00 43.84 100 TRP A N 1
ATOM 790 C CA . TRP A 1 100 ? 11.186 -4.145 9.423 1.00 43.84 100 TRP A CA 1
ATOM 791 C C . TRP A 1 100 ? 10.017 -4.145 8.427 1.00 43.84 100 TRP A C 1
ATOM 793 O O . TRP A 1 100 ? 9.786 -3.131 7.773 1.00 43.84 100 TRP A O 1
ATOM 803 N N . PHE A 1 101 ? 9.265 -5.246 8.306 1.00 44.59 101 PHE A N 1
ATOM 804 C CA . PHE A 1 101 ? 8.140 -5.336 7.363 1.00 44.59 101 PHE A CA 1
ATOM 805 C C . PHE A 1 101 ? 6.901 -4.592 7.884 1.00 44.59 101 PHE A C 1
ATOM 807 O O . PHE A 1 101 ? 6.150 -4.006 7.111 1.00 44.59 101 PHE A O 1
ATOM 814 N N . TRP A 1 102 ? 6.737 -4.545 9.209 1.00 42.12 102 TRP A N 1
ATOM 815 C CA . TRP A 1 102 ? 5.627 -3.862 9.880 1.00 42.12 102 TRP A CA 1
ATOM 816 C C . TRP A 1 102 ? 5.837 -2.343 10.016 1.00 42.12 102 TRP A C 1
ATOM 818 O O . TRP A 1 102 ? 4.870 -1.591 10.094 1.00 42.12 102 TRP A O 1
ATOM 828 N N . LEU A 1 103 ? 7.091 -1.869 10.007 1.00 37.56 103 LEU A N 1
ATOM 829 C CA . LEU A 1 103 ? 7.433 -0.448 10.190 1.00 37.56 103 LEU A CA 1
ATOM 830 C C . LEU A 1 103 ? 7.208 0.429 8.948 1.00 37.56 103 LEU A C 1
ATOM 832 O O . LEU A 1 103 ? 7.166 1.652 9.067 1.00 37.56 103 LEU A O 1
ATOM 836 N N . LEU A 1 104 ? 7.002 -0.161 7.768 1.00 37.19 104 LEU A N 1
ATOM 837 C CA . LEU A 1 104 ? 6.673 0.595 6.553 1.00 37.19 104 LEU A CA 1
ATOM 838 C C . LEU A 1 104 ? 5.232 1.132 6.528 1.00 37.19 104 LEU A C 1
ATOM 840 O O . LEU A 1 104 ? 4.918 1.952 5.672 1.00 37.19 104 LEU A O 1
ATOM 844 N N . GLN A 1 105 ? 4.368 0.722 7.466 1.00 44.47 105 GLN A N 1
ATOM 845 C CA . GLN A 1 105 ? 2.958 1.131 7.489 1.00 44.47 105 GLN A CA 1
ATOM 846 C C . GLN A 1 105 ? 2.650 2.413 8.289 1.00 44.47 105 GLN A C 1
ATOM 848 O O . GLN A 1 105 ? 1.496 2.833 8.272 1.00 44.47 105 GLN A O 1
ATOM 853 N N . LEU A 1 106 ? 3.613 3.069 8.964 1.00 32.62 106 LEU A N 1
ATOM 854 C CA . LEU A 1 106 ? 3.271 4.189 9.869 1.00 32.62 106 LEU A CA 1
ATOM 855 C C . LEU A 1 106 ? 4.101 5.482 9.813 1.00 32.62 106 LEU A C 1
ATOM 857 O O . LEU A 1 106 ? 3.754 6.412 10.535 1.00 32.62 106 LEU A O 1
ATOM 861 N N . ASN A 1 107 ? 5.120 5.635 8.962 1.00 29.86 107 ASN A N 1
ATOM 862 C CA . ASN A 1 107 ? 5.653 6.977 8.681 1.00 29.86 107 ASN A CA 1
ATOM 863 C C . ASN A 1 107 ? 6.604 6.992 7.479 1.00 29.86 107 ASN A C 1
ATOM 865 O O . ASN A 1 107 ? 7.725 6.498 7.571 1.00 29.86 107 ASN A O 1
ATOM 869 N N . VAL A 1 108 ? 6.209 7.658 6.394 1.00 27.92 108 VAL A N 1
ATOM 870 C CA . VAL A 1 108 ? 7.173 8.380 5.558 1.00 27.92 108 VAL A CA 1
ATOM 871 C C . VAL A 1 108 ? 6.596 9.773 5.305 1.00 27.92 108 VAL A C 1
ATOM 873 O O . VAL A 1 108 ? 5.846 9.964 4.348 1.00 27.92 108 VAL A O 1
ATOM 876 N N . PRO A 1 109 ? 6.918 10.774 6.142 1.00 32.50 109 PRO A N 1
ATOM 877 C CA . PRO A 1 109 ? 6.909 12.137 5.662 1.00 32.50 109 PRO A CA 1
ATOM 878 C C . PRO A 1 109 ? 8.093 12.232 4.702 1.00 32.50 109 PRO A C 1
ATOM 880 O O . PRO A 1 109 ? 9.250 12.213 5.124 1.00 32.50 109 PRO A O 1
ATOM 883 N N . VAL A 1 110 ? 7.823 12.294 3.398 1.00 30.84 110 VAL A N 1
ATOM 884 C CA . VAL A 1 110 ? 8.844 12.744 2.450 1.00 30.84 110 VAL A CA 1
ATOM 885 C C . VAL A 1 110 ? 8.947 14.254 2.649 1.00 30.84 110 VAL A C 1
ATOM 887 O O . VAL A 1 110 ? 8.229 15.039 2.037 1.00 30.84 110 VAL A O 1
ATOM 890 N N . GLY A 1 111 ? 9.755 14.648 3.629 1.00 33.25 111 GLY A N 1
ATOM 891 C CA . GLY A 1 111 ? 10.168 16.024 3.821 1.00 33.25 111 GLY A CA 1
ATOM 892 C C . GLY A 1 111 ? 11.212 16.416 2.778 1.00 33.25 111 GLY A C 1
ATOM 893 O O . GLY A 1 111 ? 12.202 15.711 2.597 1.00 33.25 111 GLY A O 1
ATOM 894 N N . SER A 1 112 ? 10.959 17.578 2.173 1.00 30.42 112 SER A N 1
ATOM 895 C CA . SER A 1 112 ? 11.871 18.514 1.498 1.00 30.42 112 SER A CA 1
ATOM 896 C C . SER A 1 112 ? 12.627 18.061 0.245 1.00 30.42 112 SER A C 1
ATOM 898 O O . SER A 1 112 ? 13.680 17.430 0.325 1.00 30.42 112 SER A O 1
ATOM 900 N N . ALA A 1 113 ? 12.170 18.589 -0.892 1.00 31.47 113 ALA A N 1
ATOM 901 C CA . ALA A 1 113 ? 12.938 19.582 -1.644 1.00 31.47 113 ALA A CA 1
ATOM 902 C C . ALA A 1 113 ? 12.016 20.769 -1.964 1.00 31.47 113 ALA A C 1
ATOM 904 O O . ALA A 1 113 ? 10.818 20.504 -2.221 1.00 31.47 113 ALA A O 1
#

Secondary structure (DSSP, 8-state):
---SHHHHHHHHHHHHHHHHTT-TTTEEEEEEEEEETTEEEET-SSEEEEEEEEEPPPPGGGSHHHHHHTT---HHHHHHHHHHHHHHHHHS---TT-HHHHGGGS-------

Foldseek 3Di:
DCPDQVVQQVVLQVCLVLVCVVVVQFWDGKWFFADDPNDTDTNDPHHGPHMDTDTDDDDPCPDPVNCVVVVNDDPVNVVVVVVSVVVSVVPDPPPVPCPPSVVVPPDDPPDDD

pLDDT: mean 82.0, std 21.24, range [27.92, 97.44]